Protein AF-T2B3D6-F1 (afdb_monomer_lite)

Foldseek 3Di:
DVVVVVVVVVCVVVVVADDDDPPDDPQLVVQLVVCVVPDDGNVVSNVVSVVSSVVVDADPPNVPDDD

Sequence (67 aa):
GTPFNQANSLLEDHKDKWAIVAGMNLPMVIEAYASRFSMESAQEIATHILETAKDGVKVKPEELQPA

Organism: Enterococcus faecalis (NCBI:txid1351)

Secondary structure (DSSP, 8-state):
-HHHHHHHHHHTT-TTT-----S--HHHHHHHHHHTTT---HHHHHHHHHHHHHHT---SSGGGS--

Radius of gyration: 14.4 Å; chains: 1; bounding box: 34×27×33 Å

pLDDT: mean 95.32, std 2.71, range [79.25, 97.88]

Structure (mmCIF, N/CA/C/O backbone):
data_AF-T2B3D6-F1
#
_entry.id   AF-T2B3D6-F1
#
loop_
_atom_site.group_PDB
_atom_site.id
_atom_site.type_symbol
_atom_site.label_atom_id
_atom_site.label_alt_id
_atom_site.label_comp_id
_atom_site.label_asym_id
_atom_site.label_entity_id
_atom_site.label_seq_id
_atom_site.pdbx_PDB_ins_code
_atom_site.Cartn_x
_atom_site.Cartn_y
_atom_site.Cartn_z
_atom_site.occupancy
_atom_site.B_iso_or_e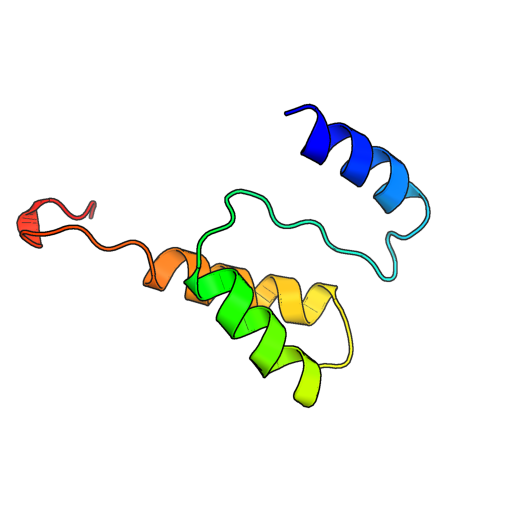quiv
_atom_site.auth_seq_id
_atom_site.auth_comp_id
_atom_site.auth_asym_id
_atom_site.auth_atom_id
_atom_site.pdbx_PDB_model_num
ATOM 1 N N . GLY A 1 1 ? -5.241 13.203 -7.294 1.00 89.31 1 GLY A N 1
ATOM 2 C CA . GLY A 1 1 ? -6.328 13.386 -8.287 1.00 89.31 1 GLY A CA 1
ATOM 3 C C . GLY A 1 1 ? -7.680 13.264 -7.604 1.00 89.31 1 GLY A C 1
ATOM 4 O O . GLY A 1 1 ? -7.694 12.903 -6.434 1.00 89.31 1 GLY A O 1
ATOM 5 N N . THR A 1 2 ? -8.795 13.532 -8.296 1.00 96.12 2 THR A N 1
ATOM 6 C CA . THR A 1 2 ? -10.146 13.571 -7.685 1.00 96.12 2 THR A CA 1
ATOM 7 C C . THR A 1 2 ? -10.474 12.366 -6.792 1.00 96.12 2 THR A C 1
ATOM 9 O O . THR A 1 2 ? -10.912 12.607 -5.670 1.00 96.12 2 THR A O 1
ATOM 12 N N . PRO A 1 3 ? -10.183 11.104 -7.181 1.00 95.56 3 PRO A N 1
ATOM 13 C CA . PRO A 1 3 ? -10.442 9.956 -6.307 1.00 95.56 3 PRO A CA 1
ATOM 14 C C . PRO A 1 3 ? -9.661 10.008 -4.987 1.00 95.56 3 PRO A C 1
ATOM 16 O O . PRO A 1 3 ? -10.222 9.780 -3.924 1.00 95.56 3 PRO A O 1
ATOM 19 N N . PHE A 1 4 ? -8.376 10.372 -5.044 1.00 96.00 4 PHE A N 1
ATOM 20 C CA . PHE A 1 4 ? -7.531 10.489 -3.853 1.00 96.00 4 PHE A CA 1
ATOM 21 C C . PHE A 1 4 ? -8.004 11.618 -2.935 1.00 96.00 4 PHE A C 1
ATOM 23 O O . PHE A 1 4 ? -8.047 11.440 -1.727 1.00 96.00 4 PHE A O 1
ATOM 30 N N . ASN A 1 5 ? -8.409 12.760 -3.499 1.00 96.31 5 ASN A N 1
ATOM 31 C CA . ASN A 1 5 ? -8.892 13.889 -2.703 1.00 96.31 5 ASN A CA 1
ATOM 32 C C . ASN A 1 5 ? -10.202 13.543 -1.983 1.00 96.31 5 ASN A C 1
ATOM 34 O O . ASN A 1 5 ? -10.338 13.844 -0.803 1.00 96.31 5 ASN A O 1
ATOM 38 N N . GLN A 1 6 ? -11.136 12.879 -2.673 1.00 96.81 6 GLN A N 1
ATOM 39 C CA . GLN A 1 6 ? -12.389 12.423 -2.065 1.00 96.81 6 GLN A CA 1
ATOM 40 C C . GLN A 1 6 ? -12.142 11.372 -0.978 1.00 96.81 6 GLN A C 1
ATOM 42 O O . GLN A 1 6 ? -12.708 11.479 0.105 1.00 96.81 6 GLN A O 1
ATOM 47 N N . ALA A 1 7 ? -11.260 10.400 -1.231 1.00 97.19 7 ALA A N 1
ATOM 48 C CA . ALA A 1 7 ? -10.865 9.425 -0.219 1.00 97.19 7 ALA A CA 1
ATOM 49 C C . ALA A 1 7 ? -10.222 10.108 0.999 1.00 97.19 7 ALA A C 1
ATOM 51 O O . ALA A 1 7 ? -10.556 9.772 2.131 1.00 97.19 7 ALA A O 1
ATOM 52 N N . ASN A 1 8 ? -9.355 11.103 0.780 1.00 96.81 8 ASN A N 1
ATOM 53 C CA . ASN A 1 8 ? -8.692 11.838 1.854 1.00 96.81 8 ASN A CA 1
ATOM 54 C C . ASN A 1 8 ? -9.692 12.594 2.737 1.00 96.81 8 ASN A C 1
ATOM 56 O O . ASN A 1 8 ? -9.553 12.571 3.952 1.00 96.81 8 ASN A O 1
ATOM 60 N N . SER A 1 9 ? -10.729 13.202 2.151 1.00 96.75 9 SER A N 1
ATOM 61 C CA . SER A 1 9 ? -11.803 13.831 2.930 1.00 96.75 9 SER A CA 1
ATOM 62 C C . SER A 1 9 ? -12.527 12.847 3.854 1.00 96.75 9 SER A C 1
ATOM 64 O O . SER A 1 9 ? -12.888 13.235 4.955 1.00 96.75 9 SER A O 1
ATOM 66 N N . LEU A 1 10 ? -12.714 11.589 3.439 1.00 97.19 10 LEU A N 1
ATOM 67 C CA . LEU A 1 10 ? -13.324 10.554 4.285 1.00 97.19 10 LEU A CA 1
ATOM 68 C C . LEU A 1 10 ? -12.354 10.020 5.350 1.00 97.19 10 LEU A C 1
ATOM 70 O O . LEU A 1 10 ? -12.770 9.690 6.455 1.00 97.19 10 LEU A O 1
ATOM 74 N N . LEU A 1 11 ? -11.059 9.935 5.030 1.00 97.62 11 LEU A N 1
ATOM 75 C CA . LEU A 1 11 ? -10.035 9.476 5.972 1.00 97.62 11 LEU A CA 1
ATOM 76 C C . LEU A 1 11 ? -9.922 10.389 7.198 1.00 97.62 11 LEU A C 1
ATOM 78 O O . LEU A 1 11 ? -9.578 9.900 8.272 1.00 97.62 11 LEU A O 1
ATOM 82 N N . GLU A 1 12 ? -10.238 11.681 7.072 1.00 96.50 12 GLU A N 1
ATOM 83 C CA . GLU A 1 12 ? -10.184 12.624 8.194 1.00 96.50 12 GLU A CA 1
ATOM 84 C C . GLU A 1 12 ? -11.033 12.185 9.402 1.00 96.50 12 GLU A C 1
ATOM 86 O O . GLU A 1 12 ? -10.596 12.376 10.539 1.00 96.50 12 GLU A O 1
ATOM 91 N N . ASP A 1 13 ? -12.167 11.520 9.165 1.00 97.44 13 ASP A N 1
ATOM 92 C CA . ASP A 1 13 ? -13.075 11.007 10.204 1.00 97.44 13 ASP A CA 1
ATOM 93 C C . ASP A 1 13 ? -12.708 9.588 10.694 1.00 97.44 13 ASP A C 1
ATOM 95 O O . ASP A 1 13 ? -13.336 9.047 11.609 1.00 97.44 13 ASP A O 1
ATOM 99 N N . HIS A 1 14 ? -11.690 8.963 10.094 1.00 97.25 14 HIS A N 1
ATOM 100 C CA . HIS A 1 14 ? -11.317 7.560 10.313 1.00 97.25 14 HIS A CA 1
ATOM 101 C C . HIS A 1 14 ? -9.801 7.353 10.473 1.00 97.25 14 HIS A C 1
ATOM 103 O O . HIS A 1 14 ? -9.280 6.270 10.189 1.00 97.25 14 HIS A O 1
ATOM 109 N N . LYS A 1 15 ? -9.069 8.384 10.916 1.00 95.31 15 LYS A N 1
ATOM 110 C CA . LYS A 1 15 ? -7.593 8.384 11.003 1.00 95.31 15 LYS A CA 1
ATOM 111 C C . LYS A 1 15 ? -7.008 7.277 11.879 1.00 95.31 15 LYS A C 1
ATOM 113 O O . LYS A 1 15 ? -5.846 6.926 11.713 1.00 95.31 15 LYS A O 1
ATOM 118 N N . ASP A 1 16 ? -7.786 6.742 12.812 1.00 95.44 16 ASP A N 1
ATOM 119 C CA . ASP A 1 16 ? -7.398 5.643 13.698 1.00 95.44 16 ASP A CA 1
ATOM 120 C C . ASP A 1 16 ? -7.460 4.267 13.018 1.00 95.44 16 ASP A C 1
ATOM 122 O O . ASP A 1 16 ? -6.866 3.313 13.514 1.00 95.44 16 ASP A O 1
ATOM 126 N N . LYS A 1 17 ? -8.177 4.147 11.894 1.00 96.31 17 LYS A N 1
ATOM 127 C CA . LYS A 1 17 ? -8.480 2.852 11.261 1.00 96.31 17 LYS A CA 1
ATOM 128 C C . LYS A 1 17 ? -8.111 2.775 9.793 1.00 96.31 17 LYS A C 1
ATOM 130 O O . LYS A 1 17 ? -7.831 1.685 9.305 1.00 96.31 17 LYS A O 1
ATOM 135 N N . TRP A 1 18 ? -8.195 3.882 9.065 1.00 97.88 18 TRP A N 1
ATOM 136 C CA . TRP A 1 18 ? -8.051 3.892 7.613 1.00 97.88 18 TRP A CA 1
ATOM 137 C C . TRP A 1 18 ? -6.632 4.269 7.191 1.00 97.88 18 TRP A C 1
ATOM 139 O O . TRP A 1 18 ? -5.903 4.963 7.900 1.00 97.88 18 TRP A O 1
ATOM 149 N N . ALA A 1 19 ? -6.267 3.813 5.997 1.00 96.81 19 ALA A N 1
ATOM 150 C CA . ALA A 1 19 ? -5.068 4.205 5.274 1.00 96.81 19 ALA A CA 1
ATOM 151 C C . ALA A 1 19 ? -5.411 4.316 3.782 1.00 96.81 19 ALA A C 1
ATOM 153 O O . ALA A 1 19 ? -6.229 3.550 3.271 1.00 96.81 19 ALA A O 1
ATOM 154 N N . ILE A 1 20 ? -4.790 5.264 3.077 1.00 96.06 20 ILE A N 1
ATOM 155 C CA . ILE A 1 20 ? -4.938 5.421 1.625 1.00 96.06 20 ILE A CA 1
ATOM 156 C C . ILE A 1 20 ? -3.569 5.224 0.990 1.00 96.06 20 ILE A C 1
ATOM 158 O O . ILE A 1 20 ? -2.620 5.931 1.325 1.00 96.06 20 ILE A O 1
ATOM 162 N N . VAL A 1 21 ? -3.484 4.308 0.027 1.00 95.00 21 VAL A N 1
ATOM 163 C CA . VAL A 1 21 ? -2.277 4.094 -0.776 1.00 95.00 21 VAL A CA 1
ATOM 164 C C . VAL A 1 21 ? -2.584 4.441 -2.232 1.00 95.00 21 VAL A C 1
ATOM 166 O O . VAL A 1 21 ? -3.516 3.906 -2.831 1.00 95.00 21 VAL A O 1
ATOM 169 N N . ALA A 1 22 ? -1.823 5.377 -2.797 1.00 94.56 22 ALA A N 1
ATOM 170 C CA . ALA A 1 22 ? -1.913 5.769 -4.203 1.00 94.56 22 ALA A CA 1
ATOM 171 C C . ALA A 1 22 ? -0.859 5.037 -5.052 1.00 94.56 22 ALA A C 1
ATOM 173 O O . ALA A 1 22 ? 0.003 4.347 -4.520 1.00 94.56 22 ALA A O 1
ATOM 174 N N . GLY A 1 23 ? -0.913 5.201 -6.380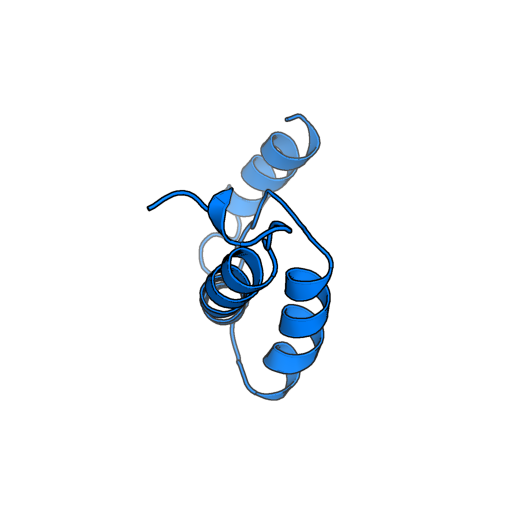 1.00 93.62 23 GLY A N 1
ATOM 175 C CA . GLY A 1 23 ? 0.054 4.559 -7.284 1.00 93.62 23 GLY A CA 1
ATOM 176 C C . GLY A 1 23 ? -0.150 3.049 -7.428 1.00 93.62 23 GLY A C 1
ATOM 177 O O . GLY A 1 23 ? 0.805 2.323 -7.671 1.00 93.62 23 GLY A O 1
ATOM 178 N N . MET A 1 24 ? -1.397 2.597 -7.257 1.00 94.25 24 MET A N 1
ATOM 179 C CA . MET A 1 24 ? -1.803 1.194 -7.306 1.00 94.25 24 MET A CA 1
ATOM 180 C C . MET A 1 24 ? -1.225 0.447 -8.518 1.00 94.25 24 MET A C 1
ATOM 182 O O . MET A 1 24 ? -1.346 0.888 -9.661 1.00 94.25 24 MET A O 1
ATOM 186 N N . ASN A 1 25 ? -0.651 -0.723 -8.239 1.00 95.94 25 ASN A N 1
ATOM 187 C CA . ASN A 1 25 ? -0.252 -1.728 -9.216 1.00 95.94 25 ASN A CA 1
ATOM 188 C C . ASN A 1 25 ? -0.775 -3.121 -8.801 1.00 95.94 25 ASN A C 1
ATOM 190 O O . ASN A 1 25 ? -1.349 -3.291 -7.726 1.00 95.94 25 ASN A O 1
ATOM 194 N N . LEU A 1 26 ? -0.617 -4.124 -9.669 1.00 97.19 26 LEU A N 1
ATOM 195 C CA . LEU A 1 26 ? -1.112 -5.479 -9.401 1.00 97.19 26 LEU A CA 1
ATOM 196 C C . LEU A 1 26 ? -0.467 -6.140 -8.158 1.00 97.19 26 LEU A C 1
ATOM 198 O O . LEU A 1 26 ? -1.223 -6.674 -7.343 1.00 97.19 26 LEU A O 1
ATOM 202 N N . PRO A 1 27 ? 0.869 -6.090 -7.958 1.00 96.88 27 PRO A N 1
ATOM 203 C CA . PRO A 1 27 ? 1.515 -6.607 -6.747 1.00 96.88 27 PRO A CA 1
ATOM 204 C C . PRO A 1 27 ? 0.897 -6.086 -5.445 1.00 96.88 27 PRO A C 1
ATOM 206 O O . PRO A 1 27 ? 0.664 -6.867 -4.527 1.00 96.88 27 PRO A O 1
ATOM 209 N N . MET A 1 28 ? 0.538 -4.801 -5.393 1.00 97.50 28 MET A N 1
ATOM 210 C CA . MET A 1 28 ? -0.111 -4.209 -4.221 1.00 97.50 28 MET A CA 1
ATOM 211 C C . MET A 1 28 ? -1.448 -4.869 -3.869 1.00 97.50 28 MET A C 1
ATOM 213 O O . MET A 1 28 ? -1.735 -5.094 -2.697 1.00 97.50 28 MET A O 1
ATOM 217 N N . VAL A 1 29 ? -2.280 -5.170 -4.869 1.00 96.19 29 VAL A N 1
ATOM 218 C CA . VAL A 1 29 ? -3.602 -5.781 -4.645 1.00 96.19 29 VAL A CA 1
ATOM 219 C C . VAL A 1 29 ? -3.461 -7.235 -4.195 1.00 96.19 29 VAL A C 1
ATOM 221 O O . VAL A 1 29 ? -4.218 -7.692 -3.340 1.00 96.19 29 VAL A O 1
ATOM 224 N N . ILE A 1 30 ? -2.482 -7.953 -4.751 1.00 96.94 30 ILE A N 1
ATOM 225 C CA . ILE A 1 30 ? -2.164 -9.326 -4.344 1.00 96.94 30 ILE A CA 1
ATOM 226 C C . ILE A 1 30 ? -1.711 -9.344 -2.883 1.00 96.94 30 ILE A C 1
ATOM 228 O O . ILE A 1 30 ? -2.264 -10.117 -2.100 1.00 96.94 30 ILE A O 1
ATOM 232 N N . GLU A 1 31 ? -0.775 -8.464 -2.517 1.00 96.69 31 GLU A N 1
ATOM 233 C CA . GLU A 1 31 ? -0.287 -8.343 -1.141 1.00 96.69 31 GLU A CA 1
ATOM 234 C C . GLU A 1 31 ? -1.443 -8.027 -0.191 1.00 96.69 31 GLU A C 1
ATOM 236 O O . GLU A 1 31 ? -1.685 -8.788 0.734 1.00 96.69 31 GLU A O 1
ATOM 241 N N . ALA A 1 32 ? -2.271 -7.020 -0.494 1.00 97.12 32 ALA A N 1
ATOM 242 C CA . ALA A 1 32 ? -3.434 -6.668 0.327 1.00 97.12 32 ALA A CA 1
ATOM 243 C C . ALA A 1 32 ? -4.353 -7.866 0.640 1.00 97.12 32 ALA A C 1
ATOM 245 O O . ALA A 1 32 ? -4.835 -8.024 1.766 1.00 97.12 32 ALA A O 1
ATOM 246 N N . TYR A 1 33 ? -4.617 -8.715 -0.360 1.00 97.06 33 TYR A N 1
ATOM 247 C CA . TYR A 1 33 ? -5.455 -9.901 -0.186 1.00 97.06 33 TYR A CA 1
ATOM 248 C C . TYR A 1 33 ? -4.779 -11.030 0.588 1.00 97.06 33 TYR A C 1
ATOM 250 O O . TYR A 1 33 ? -5.500 -11.842 1.174 1.00 97.06 33 TYR A O 1
ATOM 258 N N . ALA A 1 34 ? -3.450 -11.093 0.586 1.00 96.56 34 ALA A N 1
ATOM 259 C CA . ALA A 1 34 ? -2.688 -12.030 1.397 1.00 96.56 34 ALA A CA 1
ATOM 260 C C . ALA A 1 34 ? -2.579 -11.534 2.848 1.00 96.56 34 ALA A C 1
ATOM 262 O O . ALA A 1 34 ? -2.962 -12.256 3.770 1.00 96.56 34 ALA A O 1
ATOM 263 N N . SER A 1 35 ? -2.149 -10.287 3.057 1.00 97.06 35 SER A N 1
ATOM 264 C CA . SER A 1 35 ? -1.864 -9.737 4.385 1.00 97.06 35 SER A CA 1
ATOM 265 C C . SER A 1 35 ? -3.107 -9.654 5.278 1.00 97.06 35 SER A C 1
ATOM 267 O O . SER A 1 35 ? -3.001 -9.807 6.493 1.00 97.06 35 SER A O 1
ATOM 269 N N . ARG A 1 36 ? -4.312 -9.502 4.703 1.00 95.94 36 ARG A N 1
ATOM 270 C CA . ARG A 1 36 ? -5.578 -9.472 5.470 1.00 95.94 36 ARG A CA 1
ATOM 271 C C . ARG A 1 36 ? -5.874 -10.744 6.278 1.00 95.94 36 ARG A C 1
ATOM 273 O O . ARG A 1 36 ? -6.817 -10.743 7.058 1.00 95.94 36 ARG A O 1
ATOM 280 N N . PHE A 1 37 ? -5.160 -11.844 6.027 1.00 96.94 37 PHE A N 1
ATOM 281 C CA . PHE A 1 37 ? -5.322 -13.087 6.785 1.00 96.94 37 PHE A CA 1
ATOM 282 C C . PHE A 1 37 ? -4.465 -13.140 8.057 1.00 96.94 37 PHE A C 1
ATOM 284 O O . PHE A 1 37 ? -4.689 -14.024 8.880 1.00 96.94 37 PHE A O 1
ATOM 291 N N . SER A 1 38 ? -3.483 -12.247 8.209 1.00 95.44 38 SER A N 1
ATOM 292 C CA . SER A 1 38 ? -2.510 -12.282 9.310 1.00 95.44 38 SER A CA 1
ATOM 293 C C . SER A 1 3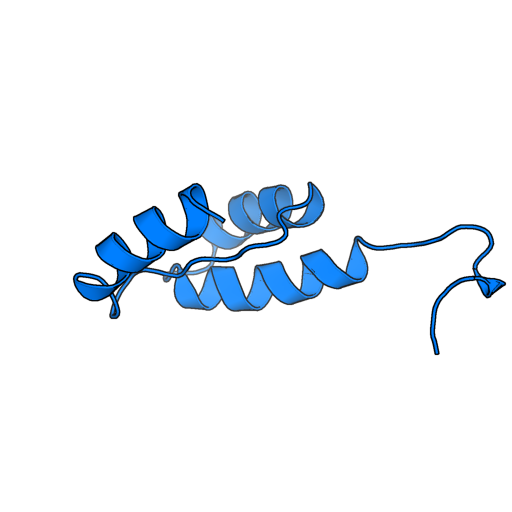8 ? -2.251 -10.932 9.981 1.00 95.44 38 SER A C 1
ATOM 295 O O . SER A 1 38 ? -1.525 -10.895 10.969 1.00 95.44 38 SER A O 1
ATOM 297 N N . MET A 1 39 ? -2.786 -9.837 9.437 1.00 96.44 39 MET A N 1
ATOM 298 C CA . MET A 1 39 ? -2.645 -8.481 9.972 1.00 96.44 39 MET A CA 1
ATOM 299 C C . MET A 1 39 ? -4.001 -7.934 10.397 1.00 96.44 39 MET A C 1
ATOM 301 O O . MET A 1 39 ? -5.014 -8.168 9.734 1.00 96.44 39 MET A O 1
ATOM 305 N N . GLU A 1 40 ? -4.000 -7.151 11.471 1.00 95.88 40 GLU A N 1
ATOM 306 C CA . GLU A 1 40 ? -5.229 -6.731 12.156 1.00 95.88 40 GLU A CA 1
ATOM 307 C C . GLU A 1 40 ? -5.613 -5.270 11.866 1.00 95.88 40 GLU A C 1
ATOM 309 O O . GLU A 1 40 ? -6.668 -4.802 12.300 1.00 95.88 40 GLU A O 1
ATOM 314 N N . SER A 1 41 ? -4.788 -4.516 11.126 1.00 97.12 41 SER A N 1
ATOM 315 C CA . SER A 1 41 ? -5.077 -3.113 10.802 1.00 97.12 41 SER A CA 1
ATOM 316 C C . SER A 1 41 ? -4.782 -2.744 9.347 1.00 97.12 41 SER A C 1
ATOM 318 O O . SER A 1 41 ? -3.819 -3.210 8.740 1.00 97.12 41 SER A O 1
ATOM 320 N N . ALA A 1 42 ? -5.585 -1.833 8.786 1.00 97.06 42 ALA A N 1
ATOM 321 C CA . ALA A 1 42 ? -5.356 -1.324 7.432 1.00 97.06 42 ALA A CA 1
ATOM 322 C C . ALA A 1 42 ? -4.042 -0.532 7.315 1.00 97.06 42 ALA A C 1
ATOM 324 O O . ALA A 1 42 ? -3.462 -0.460 6.236 1.00 97.06 42 ALA A O 1
ATOM 325 N N . GLN A 1 43 ? -3.574 0.058 8.417 1.00 96.62 43 GLN A N 1
ATOM 326 C CA . GLN A 1 43 ? -2.329 0.823 8.467 1.00 96.62 43 GLN A CA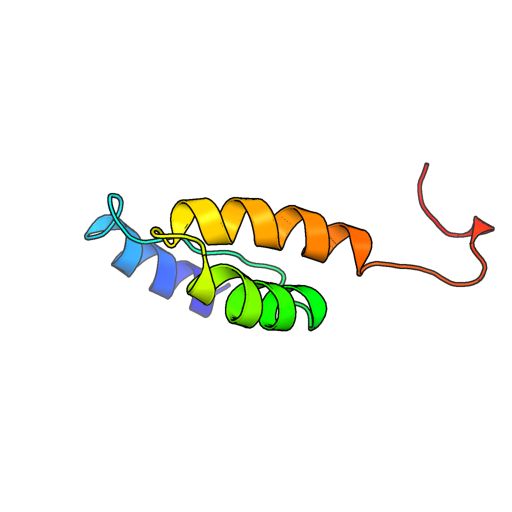 1
ATOM 327 C C . GLN A 1 43 ? -1.105 -0.095 8.386 1.00 96.62 43 GLN A C 1
ATOM 329 O O . GLN A 1 43 ? -0.187 0.199 7.628 1.00 96.62 43 GLN A O 1
ATOM 334 N N . GLU A 1 44 ? -1.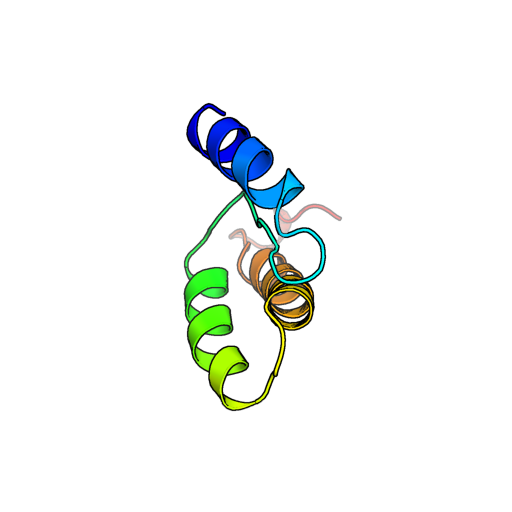132 -1.233 9.082 1.00 96.56 44 GLU A N 1
ATOM 335 C CA . GLU A 1 44 ? -0.107 -2.279 8.972 1.00 96.56 44 GLU A CA 1
ATOM 336 C C . GLU A 1 44 ? -0.089 -2.890 7.563 1.00 96.56 44 GLU A C 1
ATOM 338 O O . GLU A 1 44 ? 0.952 -2.964 6.913 1.00 96.56 44 GLU A O 1
ATOM 343 N N . ILE A 1 45 ? -1.261 -3.221 7.015 1.00 97.44 45 ILE A N 1
ATOM 344 C CA . ILE A 1 45 ? -1.355 -3.711 5.633 1.00 97.44 45 ILE A CA 1
ATOM 345 C C . ILE A 1 45 ? -0.784 -2.675 4.646 1.00 97.44 45 ILE A C 1
ATOM 347 O O . ILE A 1 45 ? -0.043 -3.029 3.728 1.00 97.44 45 ILE A O 1
ATOM 351 N N . ALA A 1 46 ? -1.068 -1.382 4.837 1.00 96.50 46 ALA A N 1
ATOM 352 C CA . ALA A 1 46 ? -0.550 -0.322 3.976 1.00 96.50 46 ALA A CA 1
ATOM 353 C C . ALA A 1 46 ? 0.985 -0.214 4.007 1.00 96.50 46 ALA A C 1
ATOM 355 O O . ALA A 1 46 ? 1.580 0.054 2.960 1.00 96.50 46 ALA A O 1
ATOM 356 N N . THR A 1 47 ? 1.635 -0.446 5.155 1.00 94.69 47 THR A N 1
ATOM 357 C CA . THR A 1 47 ? 3.106 -0.442 5.227 1.00 94.69 47 THR A CA 1
ATOM 358 C C . THR A 1 47 ? 3.718 -1.601 4.444 1.00 94.69 47 THR A C 1
ATOM 360 O O . THR A 1 47 ? 4.673 -1.378 3.706 1.00 94.69 47 THR A O 1
ATOM 363 N N . HIS A 1 48 ? 3.124 -2.796 4.512 1.00 95.00 48 HIS A N 1
ATOM 364 C CA . HIS A 1 48 ? 3.600 -3.974 3.774 1.00 95.00 48 HIS A CA 1
ATOM 365 C C . HIS A 1 48 ? 3.386 -3.855 2.260 1.00 95.00 48 HIS A C 1
ATOM 367 O O . HIS A 1 48 ? 4.279 -4.141 1.463 1.00 95.00 48 HIS A O 1
ATOM 373 N N . ILE A 1 49 ? 2.224 -3.349 1.845 1.00 96.00 49 ILE A N 1
ATOM 374 C CA . ILE A 1 49 ? 1.905 -3.156 0.427 1.00 96.00 49 ILE A CA 1
ATOM 375 C C . ILE A 1 49 ? 2.917 -2.231 -0.265 1.00 96.00 49 ILE A C 1
ATOM 377 O O . ILE A 1 49 ? 3.213 -2.437 -1.442 1.00 96.00 49 ILE A O 1
ATOM 381 N N . LEU A 1 50 ? 3.447 -1.213 0.426 1.00 94.75 50 LEU A N 1
ATOM 382 C CA . LEU A 1 50 ? 4.406 -0.264 -0.154 1.00 94.75 50 LEU A CA 1
ATOM 383 C C . LEU A 1 50 ? 5.755 -0.901 -0.514 1.00 94.75 50 LEU A C 1
ATOM 385 O O . LEU A 1 50 ? 6.405 -0.425 -1.449 1.00 94.75 50 LEU A O 1
ATOM 389 N N . GLU A 1 51 ? 6.178 -1.944 0.198 1.00 93.00 51 GLU A N 1
ATOM 390 C CA . GLU A 1 51 ? 7.399 -2.696 -0.116 1.00 93.00 51 GLU A CA 1
ATOM 391 C C . GLU A 1 51 ? 7.193 -3.482 -1.414 1.00 93.00 51 GLU A C 1
ATOM 393 O O . GLU A 1 51 ? 7.863 -3.231 -2.421 1.00 93.00 51 GLU A O 1
ATOM 398 N N . THR A 1 52 ? 6.145 -4.308 -1.447 1.00 93.50 52 THR A N 1
ATOM 399 C CA . THR A 1 52 ? 5.755 -5.099 -2.621 1.00 93.50 52 THR A CA 1
ATOM 400 C C . THR A 1 52 ? 5.455 -4.227 -3.845 1.00 93.50 52 THR A C 1
ATOM 402 O O . THR A 1 52 ? 5.753 -4.609 -4.981 1.00 93.50 52 THR A O 1
ATOM 405 N N . ALA A 1 53 ? 4.900 -3.027 -3.639 1.00 95.25 53 ALA A N 1
ATOM 406 C CA . ALA A 1 53 ? 4.654 -2.058 -4.702 1.00 95.25 53 ALA A CA 1
ATOM 407 C C . ALA A 1 53 ? 5.937 -1.706 -5.457 1.00 95.25 53 ALA A C 1
ATOM 409 O O . ALA A 1 53 ? 5.925 -1.701 -6.689 1.00 95.25 53 ALA A O 1
ATOM 410 N N . LYS A 1 54 ? 7.017 -1.405 -4.724 1.00 92.38 54 LYS A N 1
ATOM 411 C CA . LYS A 1 54 ? 8.308 -0.985 -5.285 1.00 92.38 54 LYS A CA 1
ATOM 412 C C . LYS A 1 54 ? 9.030 -2.160 -5.926 1.00 92.38 54 LYS A C 1
ATOM 414 O O . LYS A 1 54 ? 9.484 -2.034 -7.059 1.00 92.38 54 LYS A O 1
ATOM 419 N N . ASP A 1 55 ? 9.041 -3.309 -5.258 1.00 92.62 55 ASP A N 1
ATOM 420 C CA . ASP A 1 55 ? 9.680 -4.531 -5.759 1.00 92.62 55 ASP A CA 1
ATOM 421 C C . ASP A 1 55 ? 9.030 -5.046 -7.049 1.00 92.62 55 ASP A C 1
ATOM 423 O O . ASP A 1 55 ? 9.678 -5.677 -7.890 1.00 92.62 55 ASP A O 1
ATOM 427 N N . GLY A 1 56 ? 7.740 -4.757 -7.225 1.00 92.44 56 GLY A N 1
ATOM 428 C CA . GLY A 1 56 ? 6.987 -5.051 -8.436 1.00 92.44 56 GLY A CA 1
ATOM 429 C C . GLY A 1 56 ? 7.339 -4.176 -9.643 1.00 92.44 56 GLY A C 1
AT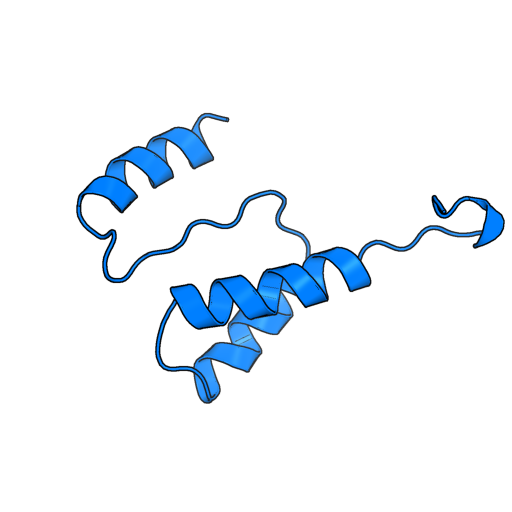OM 430 O O . GLY A 1 56 ? 7.025 -4.557 -10.772 1.00 92.44 56 GLY A O 1
ATOM 431 N N . VAL A 1 57 ? 7.987 -3.025 -9.441 1.00 94.31 57 VAL A N 1
ATOM 432 C CA . VAL A 1 57 ? 8.396 -2.125 -10.528 1.00 94.31 57 VAL A CA 1
ATOM 433 C C . VAL A 1 57 ? 9.778 -2.534 -11.022 1.00 94.31 57 VAL A C 1
ATOM 435 O O . VAL A 1 57 ? 10.799 -2.243 -10.403 1.00 94.31 57 VAL A O 1
ATOM 438 N N . LYS A 1 58 ? 9.807 -3.206 -12.174 1.00 92.88 58 LYS A N 1
ATOM 439 C CA . LYS A 1 58 ? 11.040 -3.681 -12.807 1.00 92.88 58 LYS A CA 1
ATOM 440 C C . LYS A 1 58 ? 11.096 -3.228 -14.254 1.00 92.88 58 LYS A C 1
ATOM 442 O O . LYS A 1 58 ? 10.089 -3.279 -14.961 1.00 92.88 58 LYS A O 1
ATOM 447 N N . VAL A 1 59 ? 12.281 -2.837 -14.702 1.00 95.44 59 VAL A N 1
ATOM 448 C CA . VAL A 1 59 ? 12.559 -2.546 -16.110 1.00 95.44 59 VAL A CA 1
ATOM 449 C C . VAL A 1 59 ? 13.431 -3.638 -16.725 1.00 95.44 59 VAL A C 1
ATOM 451 O O . VAL A 1 59 ? 14.186 -4.321 -16.031 1.00 95.44 59 VAL A O 1
ATOM 454 N N . LYS A 1 60 ? 13.295 -3.824 -18.040 1.00 94.19 60 LYS A N 1
ATOM 455 C CA . LYS A 1 60 ? 14.157 -4.684 -18.852 1.00 94.19 60 LYS A CA 1
ATOM 456 C C . LYS A 1 60 ? 14.621 -3.918 -20.100 1.00 94.19 60 LYS A C 1
ATOM 458 O O . LYS A 1 60 ? 13.767 -3.307 -20.746 1.00 94.19 60 LYS A O 1
ATOM 463 N N . PRO A 1 61 ? 15.914 -3.982 -20.469 1.00 95.56 61 PRO A N 1
ATOM 464 C CA . PRO A 1 61 ? 17.001 -4.652 -19.742 1.00 95.56 61 PRO A CA 1
ATOM 465 C C . PRO A 1 61 ? 17.326 -3.965 -18.403 1.00 95.56 61 PRO A C 1
ATOM 467 O O . PRO A 1 61 ? 16.994 -2.796 -18.204 1.00 95.56 61 PRO A O 1
ATOM 470 N N . GLU A 1 62 ? 17.933 -4.706 -17.473 1.00 94.56 62 GLU A N 1
ATOM 471 C CA . GLU A 1 62 ? 18.214 -4.246 -16.104 1.00 94.56 62 GLU A CA 1
ATOM 472 C C . GLU A 1 62 ? 19.084 -2.990 -16.033 1.00 94.56 62 GLU A C 1
ATOM 474 O O . GLU A 1 62 ? 18.978 -2.245 -15.064 1.00 94.56 62 GLU A O 1
ATOM 479 N N . GLU A 1 63 ? 19.903 -2.716 -17.053 1.00 95.50 63 GLU A N 1
ATOM 480 C CA . GLU A 1 63 ? 20.750 -1.517 -17.079 1.00 95.50 63 GLU A CA 1
ATOM 481 C C . GLU A 1 63 ? 19.944 -0.205 -17.099 1.00 95.50 63 GLU A C 1
ATOM 483 O O . GLU A 1 63 ? 20.504 0.859 -16.844 1.00 95.50 63 GLU A O 1
ATOM 488 N N . LEU A 1 64 ? 18.639 -0.258 -17.395 1.00 95.56 64 LEU A N 1
ATOM 489 C CA . LEU A 1 64 ? 17.746 0.903 -17.334 1.00 95.56 64 LEU A CA 1
ATOM 490 C C . LEU A 1 64 ? 17.228 1.197 -15.916 1.00 95.56 64 LEU A C 1
ATOM 492 O O . LEU A 1 64 ? 16.569 2.222 -15.721 1.00 95.56 64 LEU A O 1
ATOM 496 N N . GLN A 1 65 ? 17.451 0.307 -14.940 1.00 92.50 65 GLN A N 1
ATOM 497 C CA . GLN A 1 65 ? 16.979 0.514 -13.572 1.00 92.50 65 GLN A CA 1
ATOM 498 C C . GLN A 1 65 ? 17.766 1.682 -12.947 1.00 92.50 65 GLN A C 1
ATOM 500 O O . GLN A 1 65 ? 18.997 1.690 -13.017 1.00 92.50 65 GLN A O 1
ATOM 505 N N . PRO A 1 66 ? 17.093 2.674 -12.335 1.00 87.94 66 PRO A N 1
ATOM 506 C CA . PRO A 1 66 ? 17.776 3.743 -11.614 1.00 87.94 66 PRO A CA 1
ATOM 507 C C . PRO A 1 66 ? 18.653 3.183 -10.484 1.00 87.94 66 PRO A C 1
ATOM 509 O O . PRO A 1 66 ? 18.281 2.185 -9.864 1.00 87.94 66 PRO A O 1
ATOM 512 N N . ALA A 1 67 ? 19.795 3.836 -10.240 1.00 79.25 67 ALA A N 1
ATOM 513 C CA . ALA A 1 67 ? 20.697 3.525 -9.128 1.00 79.25 67 ALA A CA 1
ATOM 514 C C . ALA A 1 67 ? 20.072 3.829 -7.759 1.00 79.25 67 ALA A C 1
ATOM 516 O O . ALA A 1 67 ? 19.280 4.798 -7.672 1.00 79.25 67 ALA A O 1
#

InterPro domains:
  IPR004701 Phosphotransferase system, mannose-type IIA component [PF03610] (1-49)
  IPR004701 Phosphotransferase system, mannose-type IIA component [PS51096] (1-57)
  IPR036662 Phosphotransferase system, mannose-type IIA component superfamily [G3DSA:3.40.50.510] (1-66)
  IPR036662 Phosphotransferase system, mannose-type IIA component superfamily [SSF53062] (1-64)
  IPR051471 Bacterial PTS system sugar-specific components [PTHR33799] (1-66)